Protein AF-A0A832IY69-F1 (afdb_monomer_lite)

Structure (mmCIF, N/CA/C/O backbone):
data_AF-A0A832IY69-F1
#
_entry.id   AF-A0A832IY69-F1
#
loop_
_atom_site.group_PDB
_atom_site.id
_atom_site.type_symbol
_atom_site.label_atom_id
_atom_site.label_alt_id
_atom_site.label_comp_id
_atom_site.label_asym_id
_atom_site.label_entity_id
_atom_site.label_seq_id
_atom_site.pdbx_PDB_ins_code
_atom_site.Cartn_x
_atom_site.Cartn_y
_atom_site.Cartn_z
_atom_site.occupancy
_atom_site.B_iso_or_equiv
_atom_site.auth_seq_id
_atom_site.auth_comp_id
_atom_site.auth_asym_id
_atom_site.auth_atom_id
_atom_site.pdbx_PDB_model_num
ATOM 1 N N . MET A 1 1 ? -27.985 2.993 8.635 1.00 45.59 1 MET A N 1
ATOM 2 C CA . MET A 1 1 ? -27.457 3.353 7.301 1.00 45.59 1 MET A CA 1
ATOM 3 C C . MET A 1 1 ? -25.937 3.296 7.367 1.00 45.59 1 MET A C 1
ATOM 5 O O . MET A 1 1 ? -25.342 4.138 8.027 1.00 45.59 1 MET A O 1
ATOM 9 N N . ALA A 1 2 ? -25.312 2.246 6.826 1.00 48.12 2 ALA A N 1
ATOM 10 C CA . ALA A 1 2 ? -23.865 2.055 6.933 1.00 48.12 2 ALA A CA 1
ATOM 11 C C . ALA A 1 2 ? -23.133 3.068 6.038 1.00 48.12 2 ALA A C 1
ATOM 13 O O . ALA A 1 2 ? -23.408 3.181 4.845 1.00 48.12 2 ALA A O 1
ATOM 14 N N . LYS A 1 3 ? -22.238 3.850 6.642 1.00 55.06 3 LYS A N 1
ATOM 15 C CA . LYS A 1 3 ? -21.515 4.958 6.015 1.00 55.06 3 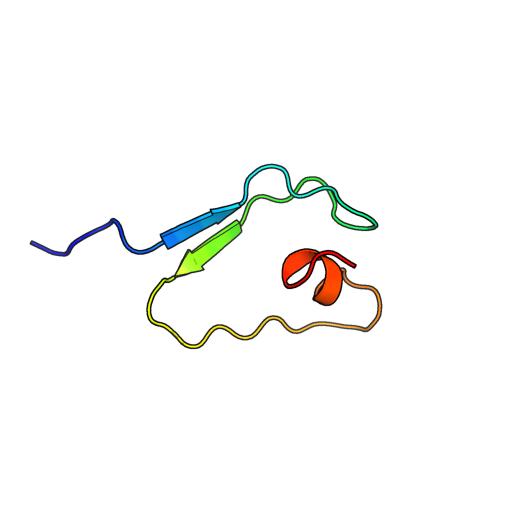LYS A CA 1
ATOM 16 C C . LYS A 1 3 ? -20.478 4.395 5.030 1.00 55.06 3 LYS A C 1
ATOM 18 O O . LYS A 1 3 ? -19.350 4.104 5.402 1.00 55.06 3 LYS A O 1
ATOM 23 N N . HIS A 1 4 ? -20.858 4.223 3.767 1.00 59.22 4 HIS A N 1
ATOM 24 C CA . HIS A 1 4 ? -20.020 3.647 2.702 1.00 59.22 4 HIS A CA 1
ATOM 25 C C . HIS A 1 4 ? -18.877 4.573 2.208 1.00 59.22 4 HIS A C 1
ATOM 27 O O . HIS A 1 4 ? -18.578 4.604 1.020 1.00 59.22 4 HIS A O 1
ATOM 33 N N . LYS A 1 5 ? -18.231 5.364 3.082 1.00 62.94 5 LYS A N 1
ATOM 34 C CA . LYS A 1 5 ? -17.309 6.442 2.648 1.00 62.94 5 LYS A CA 1
ATOM 35 C C . LYS A 1 5 ? -15.922 6.462 3.299 1.00 62.94 5 LYS A C 1
ATOM 37 O O . LYS A 1 5 ? -15.135 7.369 3.034 1.00 62.94 5 LYS A O 1
ATOM 42 N N . ASP A 1 6 ? -15.585 5.458 4.101 1.00 88.88 6 ASP A N 1
ATOM 43 C CA . ASP A 1 6 ? -14.347 5.457 4.886 1.00 88.88 6 ASP A CA 1
ATOM 44 C C . ASP A 1 6 ? -13.212 4.680 4.195 1.00 88.88 6 ASP A C 1
ATOM 46 O O . ASP A 1 6 ? -12.593 3.802 4.784 1.00 88.88 6 ASP A O 1
ATOM 50 N N . MET A 1 7 ? -12.931 5.015 2.933 1.00 94.56 7 MET A N 1
ATOM 51 C CA . MET A 1 7 ? -11.810 4.471 2.154 1.00 94.56 7 MET A CA 1
ATOM 52 C C . MET A 1 7 ? -10.869 5.601 1.708 1.00 94.56 7 MET A C 1
ATOM 54 O O . MET A 1 7 ? -11.295 6.737 1.478 1.00 94.56 7 MET A O 1
ATOM 58 N N . ILE A 1 8 ? -9.579 5.300 1.614 1.00 94.12 8 ILE A N 1
ATOM 59 C CA . ILE A 1 8 ? -8.561 6.074 0.899 1.00 94.12 8 ILE A CA 1
ATOM 60 C C . ILE A 1 8 ? -8.400 5.395 -0.455 1.00 94.12 8 ILE A C 1
ATOM 62 O O . ILE A 1 8 ? -8.133 4.198 -0.502 1.00 94.12 8 ILE A O 1
ATOM 66 N N . HIS A 1 9 ? -8.566 6.140 -1.541 1.00 95.50 9 HIS A N 1
ATOM 67 C CA . HIS A 1 9 ? -8.374 5.616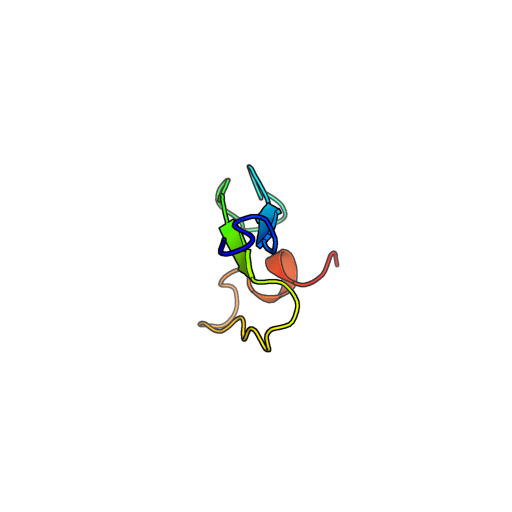 -2.887 1.00 95.50 9 HIS A CA 1
ATOM 68 C C . HIS A 1 9 ? -7.093 6.191 -3.477 1.00 95.50 9 HIS A C 1
ATOM 70 O O . HIS A 1 9 ? -6.894 7.407 -3.450 1.00 95.50 9 HIS A O 1
ATOM 76 N N . VAL A 1 10 ? -6.251 5.316 -4.011 1.00 94.62 10 VAL A N 1
ATOM 77 C CA . VAL A 1 10 ? -5.068 5.676 -4.788 1.00 94.62 10 VAL A CA 1
ATOM 78 C C . VAL A 1 10 ? -5.298 5.146 -6.193 1.00 94.62 10 VAL A C 1
ATOM 80 O O . VAL A 1 10 ? -5.518 3.948 -6.361 1.00 94.62 10 VAL A O 1
ATOM 83 N N . TYR A 1 11 ? -5.271 6.040 -7.177 1.00 96.62 11 TYR A N 1
ATOM 84 C CA . TYR A 1 11 ? -5.473 5.699 -8.581 1.00 96.62 11 TYR A CA 1
ATOM 85 C C . TYR A 1 11 ? -4.190 5.932 -9.372 1.00 96.62 11 TYR A C 1
ATOM 87 O O . TYR A 1 11 ? -3.519 6.949 -9.182 1.00 96.62 11 TYR A O 1
ATOM 95 N N . GLY A 1 12 ? -3.865 5.004 -10.266 1.00 96.38 12 GLY A N 1
ATOM 96 C CA . GLY A 1 12 ? -2.739 5.107 -11.185 1.00 96.38 12 GLY A CA 1
ATOM 97 C C . GLY A 1 12 ? -1.378 5.206 -10.497 1.00 96.38 12 GLY A C 1
ATOM 98 O O . GLY A 1 12 ? -0.502 5.935 -10.971 1.00 96.38 12 GLY A O 1
ATOM 99 N N . ALA A 1 13 ? -1.182 4.507 -9.374 1.00 95.12 13 ALA A N 1
ATOM 100 C CA . ALA A 1 13 ? 0.097 4.511 -8.673 1.00 95.12 13 ALA A CA 1
ATOM 101 C C . ALA A 1 13 ? 1.181 3.879 -9.560 1.00 95.12 13 ALA A C 1
ATOM 103 O O . ALA A 1 13 ? 1.095 2.707 -9.940 1.00 95.12 13 ALA A O 1
ATOM 104 N N . LYS A 1 14 ? 2.185 4.683 -9.917 1.00 95.38 14 LYS A N 1
ATOM 105 C CA . LYS A 1 14 ? 3.185 4.371 -10.955 1.00 95.38 14 LYS A CA 1
ATOM 106 C C . LYS A 1 14 ? 4.602 4.843 -10.620 1.00 95.38 14 LYS A C 1
ATOM 108 O O . LYS A 1 14 ? 5.448 4.940 -11.500 1.00 95.38 14 LYS A O 1
ATOM 113 N N . GLU A 1 15 ? 4.844 5.198 -9.363 1.00 92.31 15 GLU A N 1
ATOM 114 C CA . GLU A 1 15 ? 6.171 5.580 -8.886 1.00 92.31 15 GLU A CA 1
ATOM 115 C C . GLU A 1 15 ? 7.088 4.346 -8.813 1.00 92.31 15 GLU A C 1
ATOM 117 O O . GLU A 1 15 ? 6.638 3.248 -8.477 1.00 92.31 15 GLU A O 1
ATOM 122 N N . ASN A 1 16 ? 8.373 4.520 -9.138 1.00 90.88 16 ASN A N 1
ATOM 123 C CA . ASN A 1 16 ? 9.386 3.463 -9.191 1.00 90.88 16 ASN A CA 1
ATOM 124 C C . ASN A 1 16 ? 8.923 2.207 -9.960 1.00 90.88 16 ASN A C 1
ATOM 126 O O . ASN A 1 16 ?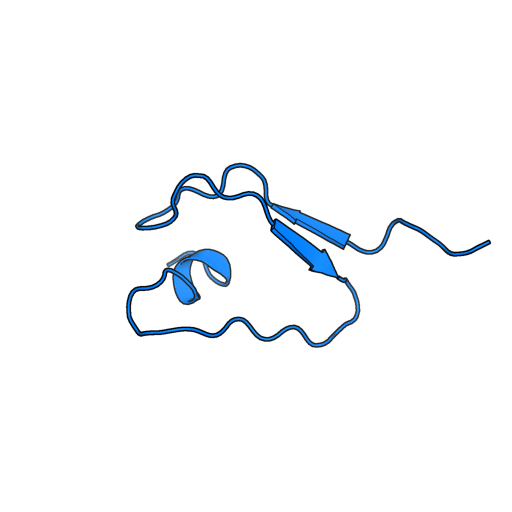 8.794 2.213 -11.181 1.00 90.88 16 ASN A O 1
ATOM 130 N N . ASN A 1 17 ? 8.703 1.106 -9.246 1.00 87.94 17 ASN A N 1
ATOM 131 C CA . ASN A 1 17 ? 8.353 -0.207 -9.782 1.00 87.94 17 ASN A CA 1
ATOM 132 C C . ASN A 1 17 ? 6.837 -0.491 -9.784 1.00 87.94 17 ASN A C 1
ATOM 134 O O . ASN A 1 17 ? 6.431 -1.609 -10.121 1.00 87.94 17 ASN A O 1
ATOM 138 N N . LEU A 1 18 ? 5.998 0.475 -9.392 1.00 92.25 18 LEU A N 1
ATOM 139 C CA . LEU A 1 18 ? 4.545 0.318 -9.399 1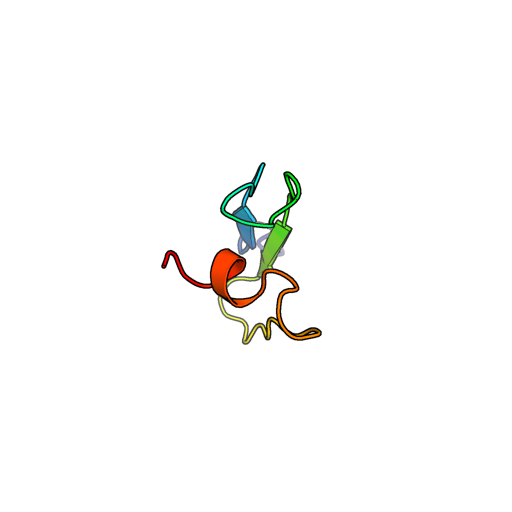.00 92.25 18 LEU A CA 1
ATOM 140 C C . LEU A 1 18 ? 4.007 0.318 -10.836 1.00 92.25 18 LEU A C 1
ATOM 142 O O . LEU A 1 18 ? 4.367 1.147 -11.668 1.00 92.25 18 LEU A O 1
ATOM 146 N N . LYS A 1 19 ? 3.110 -0.623 -11.135 1.00 94.19 19 LYS A N 1
ATOM 147 C CA . LYS A 1 19 ? 2.629 -0.898 -12.498 1.00 94.19 19 LYS A CA 1
ATOM 148 C C . LYS A 1 19 ? 1.272 -0.256 -12.789 1.00 94.19 19 LYS A C 1
ATOM 150 O O . LYS A 1 19 ? 0.362 -0.951 -13.228 1.00 94.19 19 LYS A O 1
ATOM 155 N N . ASN A 1 20 ? 1.139 1.046 -12.530 1.00 96.38 20 ASN A N 1
ATOM 156 C CA . ASN A 1 20 ? -0.113 1.795 -12.705 1.00 96.38 20 ASN A CA 1
ATOM 157 C C . ASN A 1 20 ? -1.301 1.114 -11.995 1.00 96.38 20 ASN A C 1
ATOM 159 O O . ASN A 1 20 ? -2.271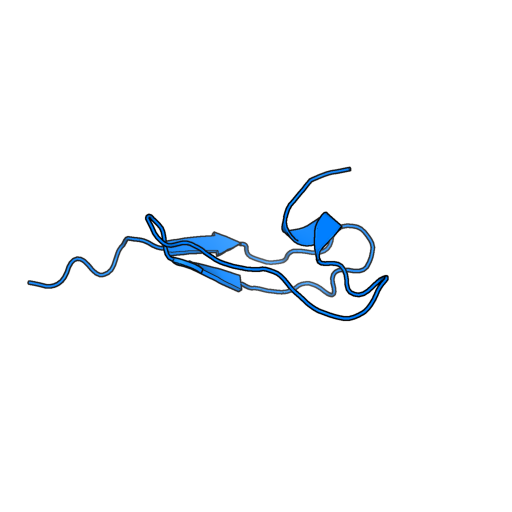 0.707 -12.633 1.00 96.38 20 ASN A O 1
ATOM 163 N N . ILE A 1 21 ? -1.172 0.925 -10.681 1.00 95.25 21 ILE A N 1
ATOM 164 C CA . ILE A 1 21 ? -2.146 0.177 -9.877 1.00 95.25 21 ILE A CA 1
ATOM 165 C C . ILE A 1 21 ? -3.167 1.100 -9.210 1.00 95.25 21 ILE A C 1
ATOM 167 O O . ILE A 1 21 ? -2.825 2.193 -8.754 1.00 95.25 21 ILE A O 1
ATOM 171 N N . ASP A 1 22 ? -4.395 0.601 -9.090 1.00 97.31 22 ASP A N 1
ATOM 172 C CA . ASP A 1 22 ? -5.467 1.219 -8.314 1.00 97.31 22 ASP A CA 1
ATOM 173 C C . ASP A 1 22 ? -5.677 0.427 -7.019 1.00 97.31 22 ASP A C 1
ATOM 175 O O . ASP A 1 22 ? -5.804 -0.800 -7.042 1.00 97.31 22 ASP A O 1
ATOM 179 N N . ILE A 1 23 ? -5.720 1.111 -5.875 1.00 95.19 23 ILE A N 1
ATOM 180 C CA . ILE A 1 23 ? -5.946 0.478 -4.570 1.00 95.19 23 ILE A CA 1
ATOM 181 C C . ILE A 1 23 ? -6.895 1.302 -3.701 1.00 95.19 23 ILE A C 1
ATOM 183 O O . ILE A 1 23 ? -6.915 2.531 -3.731 1.00 95.19 23 ILE A O 1
ATOM 187 N N . SER A 1 24 ? -7.689 0.596 -2.898 1.00 95.88 24 SER A N 1
ATOM 188 C CA . SER A 1 24 ? -8.567 1.178 -1.885 1.00 95.88 24 SER A CA 1
ATOM 189 C C . SER A 1 24 ? -8.166 0.668 -0.503 1.00 95.88 24 SER A C 1
ATOM 191 O O . SER A 1 24 ? -8.101 -0.540 -0.285 1.00 95.88 24 SER A O 1
ATOM 193 N N . ILE A 1 25 ? -7.893 1.581 0.425 1.00 95.31 25 ILE A N 1
ATOM 194 C CA . ILE A 1 25 ? -7.412 1.291 1.778 1.00 95.31 25 ILE A CA 1
ATOM 195 C C . ILE A 1 25 ? -8.479 1.744 2.783 1.00 95.31 25 ILE A C 1
ATOM 197 O O . ILE A 1 25 ? -8.852 2.918 2.774 1.00 95.31 25 ILE A O 1
ATOM 201 N N . PRO A 1 26 ? -8.984 0.870 3.669 1.00 95.12 26 PRO A N 1
ATOM 202 C CA . PRO A 1 26 ? -9.979 1.267 4.658 1.00 95.12 26 PRO A CA 1
ATOM 203 C C . PRO A 1 26 ? -9.389 2.229 5.694 1.00 95.12 26 PRO A C 1
ATOM 205 O O . PRO A 1 26 ? -8.327 1.983 6.265 1.00 95.12 26 PRO A O 1
ATOM 208 N N . LYS A 1 27 ? -10.107 3.319 5.974 1.00 93.50 27 LYS A N 1
ATOM 209 C CA . LYS A 1 27 ? -9.775 4.267 7.045 1.00 93.50 27 LYS A CA 1
ATOM 210 C C . LYS A 1 27 ? -10.082 3.658 8.409 1.00 93.50 27 LYS A C 1
ATOM 212 O O . LYS A 1 27 ? -10.956 2.803 8.541 1.00 93.50 27 LYS A O 1
ATOM 217 N N . ASN A 1 28 ? -9.404 4.158 9.443 1.00 93.06 28 ASN A N 1
ATOM 218 C CA . ASN A 1 28 ? -9.621 3.765 10.843 1.00 93.06 28 ASN A CA 1
ATOM 219 C C . ASN A 1 28 ? -9.442 2.256 11.088 1.00 93.06 28 ASN A C 1
ATOM 221 O O . ASN A 1 28 ? -10.082 1.670 11.965 1.00 93.06 28 ASN A O 1
ATOM 225 N N . LYS A 1 29 ? -8.593 1.613 10.284 1.00 93.19 29 LYS A N 1
ATOM 226 C CA . LYS A 1 29 ? -8.218 0.206 10.402 1.00 93.19 29 LYS A CA 1
ATOM 227 C C . LYS A 1 29 ? -6.701 0.096 10.383 1.00 93.19 29 LYS A C 1
ATOM 229 O O . LYS A 1 29 ? -6.027 0.881 9.723 1.00 93.19 29 LYS A O 1
ATOM 234 N N . LEU A 1 30 ? -6.181 -0.905 11.086 1.00 96.00 30 LEU A N 1
ATOM 235 C CA . LEU A 1 30 ? -4.798 -1.326 10.918 1.00 96.00 30 LEU A CA 1
ATOM 236 C C . LEU A 1 30 ? -4.690 -2.091 9.595 1.00 96.00 30 LEU A C 1
ATOM 238 O O . LEU A 1 30 ? -5.315 -3.138 9.437 1.00 96.00 30 LEU A O 1
ATOM 242 N N . VAL A 1 31 ? -3.918 -1.556 8.651 1.00 95.38 31 VAL A N 1
ATOM 243 C CA . VAL A 1 31 ? -3.671 -2.170 7.341 1.00 95.38 31 VAL A CA 1
ATOM 244 C C . VAL A 1 31 ? -2.189 -2.489 7.229 1.00 95.38 31 VAL A C 1
ATOM 246 O O . VAL A 1 31 ? -1.345 -1.639 7.499 1.00 95.38 31 VAL A O 1
ATOM 249 N N . VAL A 1 32 ? -1.876 -3.719 6.831 1.00 96.25 32 VAL A N 1
ATOM 250 C CA . VAL A 1 32 ? -0.500 -4.195 6.672 1.00 96.25 32 VAL A CA 1
ATOM 251 C C . VAL A 1 32 ? -0.196 -4.350 5.187 1.00 96.25 32 VAL A C 1
ATOM 253 O O . VAL A 1 32 ? -0.874 -5.100 4.488 1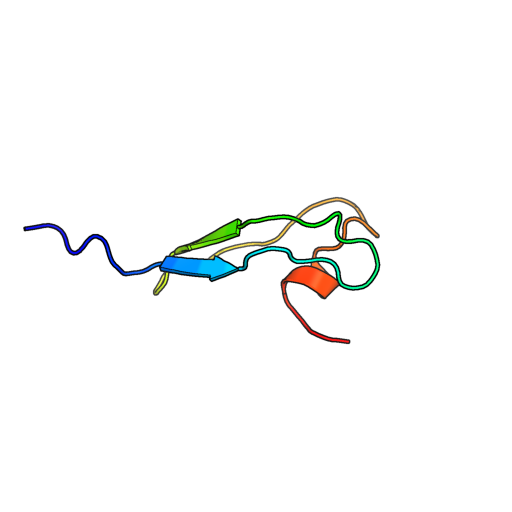.00 96.25 32 VAL A O 1
ATOM 256 N N . VAL A 1 33 ? 0.846 -3.666 4.710 1.00 94.38 33 VAL A N 1
ATOM 257 C CA . VAL A 1 33 ? 1.376 -3.828 3.349 1.00 94.38 33 VAL A CA 1
ATOM 258 C C . VAL A 1 33 ? 2.562 -4.794 3.409 1.00 94.38 33 VAL A C 1
ATOM 260 O O . VAL A 1 33 ? 3.595 -4.483 3.996 1.00 94.38 33 VAL A O 1
ATOM 263 N N . THR A 1 34 ? 2.416 -5.981 2.820 1.00 95.75 34 THR A N 1
ATOM 264 C CA . THR A 1 34 ? 3.415 -7.066 2.867 1.00 95.75 34 THR A CA 1
ATOM 265 C C . THR A 1 34 ? 3.723 -7.625 1.474 1.00 95.75 34 THR A C 1
ATOM 267 O O . THR A 1 34 ? 3.100 -7.233 0.490 1.00 95.75 34 THR A O 1
ATOM 270 N N . GLY A 1 35 ? 4.733 -8.493 1.375 1.00 94.19 35 GLY A N 1
ATOM 271 C CA . GLY A 1 35 ? 5.244 -9.047 0.117 1.00 94.19 35 GLY A CA 1
ATOM 272 C C . GLY A 1 35 ? 6.773 -9.065 0.020 1.00 94.19 35 GLY A C 1
ATOM 273 O O . GLY A 1 35 ? 7.481 -8.421 0.800 1.00 94.19 35 GLY A O 1
ATOM 274 N N . ILE A 1 36 ? 7.291 -9.780 -0.983 1.00 96.44 36 ILE A N 1
ATOM 275 C CA . ILE A 1 36 ? 8.734 -9.991 -1.215 1.00 96.44 36 ILE A CA 1
ATOM 276 C C . ILE A 1 36 ? 9.527 -8.678 -1.317 1.00 96.44 36 ILE A C 1
ATOM 278 O O . ILE A 1 36 ? 8.959 -7.626 -1.624 1.00 96.44 36 ILE A O 1
ATOM 282 N N . SER A 1 37 ? 10.838 -8.703 -1.065 1.00 94.31 37 SER A N 1
ATOM 283 C CA . SER A 1 37 ? 11.697 -7.526 -1.282 1.00 94.31 37 SER A CA 1
ATOM 284 C C . SER A 1 37 ? 11.589 -7.023 -2.730 1.00 94.31 37 SER A C 1
ATOM 286 O O . SER A 1 37 ? 11.423 -7.822 -3.646 1.00 94.31 37 SER A O 1
ATOM 288 N N . GLY A 1 38 ? 11.605 -5.702 -2.933 1.00 91.38 38 GLY A N 1
ATOM 289 C CA . GLY A 1 38 ? 11.485 -5.102 -4.271 1.00 91.38 38 GLY A CA 1
ATOM 290 C C . GLY A 1 38 ? 10.097 -5.171 -4.929 1.00 91.38 38 GLY A C 1
ATOM 291 O O . GLY A 1 38 ? 9.973 -4.837 -6.099 1.00 91.38 38 GLY A O 1
ATOM 292 N N . SER A 1 39 ? 9.037 -5.566 -4.211 1.00 92.62 39 SER A N 1
ATOM 293 C CA . SER A 1 39 ? 7.654 -5.614 -4.744 1.00 92.62 39 SER A CA 1
ATOM 294 C C . SER A 1 39 ? 6.920 -4.266 -4.795 1.00 92.62 39 SER A C 1
ATOM 296 O O . SER A 1 39 ? 5.815 -4.204 -5.317 1.00 92.62 39 SER A O 1
ATOM 298 N N . GLY A 1 40 ? 7.508 -3.191 -4.253 1.00 92.81 40 GLY A N 1
ATOM 299 C CA . GLY A 1 40 ? 6.907 -1.847 -4.280 1.00 92.81 40 GLY A CA 1
ATOM 300 C C . GLY A 1 40 ? 6.092 -1.475 -3.040 1.00 92.81 40 GLY A C 1
ATOM 301 O O . GLY A 1 40 ? 5.446 -0.439 -3.028 1.00 92.81 40 GLY A O 1
ATOM 302 N N . LYS A 1 41 ? 6.148 -2.274 -1.964 1.00 94.81 41 LYS A N 1
ATOM 303 C CA . LYS A 1 41 ? 5.490 -1.967 -0.675 1.00 94.81 41 LYS A CA 1
ATOM 304 C C . LYS A 1 41 ? 5.879 -0.600 -0.122 1.00 94.81 41 LYS A C 1
ATOM 306 O O . LYS A 1 41 ? 5.007 0.184 0.221 1.00 94.81 41 LYS A O 1
ATOM 311 N N . SER A 1 42 ? 7.188 -0.344 -0.020 1.00 93.44 42 SER A N 1
ATOM 312 C CA . SER A 1 42 ? 7.699 0.906 0.539 1.00 93.44 42 SER A CA 1
ATOM 313 C C . SER A 1 42 ? 7.303 2.072 -0.346 1.00 93.44 42 SER A C 1
ATOM 315 O O . SER A 1 42 ? 6.795 3.035 0.185 1.00 93.44 42 SER A O 1
ATOM 317 N N . THR A 1 43 ? 7.407 1.932 -1.670 1.00 93.81 43 THR A N 1
ATOM 318 C CA . THR A 1 43 ? 6.934 2.930 -2.641 1.00 93.81 43 THR A CA 1
ATOM 319 C C . THR A 1 43 ? 5.429 3.194 -2.543 1.00 93.81 43 THR A C 1
ATOM 321 O O . THR A 1 43 ? 4.979 4.314 -2.723 1.00 93.81 43 THR A O 1
ATOM 324 N N . LEU A 1 44 ? 4.624 2.167 -2.256 1.00 92.94 44 LEU A N 1
ATOM 325 C CA . LEU A 1 44 ? 3.181 2.323 -2.083 1.00 92.94 44 LEU A CA 1
ATOM 326 C C . LEU A 1 44 ? 2.822 3.013 -0.757 1.00 92.94 44 LEU A C 1
ATOM 328 O O . LEU A 1 44 ? 1.823 3.724 -0.689 1.00 92.94 44 LEU A O 1
ATOM 332 N N . ALA A 1 45 ? 3.595 2.771 0.303 1.00 91.31 45 ALA A N 1
ATOM 333 C CA . ALA A 1 45 ? 3.320 3.280 1.648 1.00 91.31 45 ALA A CA 1
ATOM 334 C C . ALA A 1 45 ? 4.029 4.610 1.969 1.00 91.31 45 ALA A C 1
ATOM 336 O O . ALA A 1 45 ? 3.560 5.361 2.822 1.00 91.31 45 ALA A O 1
ATOM 337 N N . PHE A 1 46 ? 5.146 4.895 1.304 1.00 85.25 46 PHE A N 1
ATOM 338 C CA . PHE A 1 46 ? 6.036 6.026 1.536 1.00 85.25 46 PHE A CA 1
ATOM 339 C C . PHE A 1 46 ? 6.536 6.566 0.190 1.00 85.25 46 PHE A C 1
ATOM 341 O O . PHE A 1 46 ? 6.836 5.795 -0.717 1.00 85.25 46 PHE A O 1
ATOM 348 N N . SER A 1 47 ? 6.681 7.886 0.077 1.00 63.81 47 SER A N 1
ATOM 349 C CA . SER A 1 47 ? 7.422 8.496 -1.030 1.00 63.81 47 SER A CA 1
ATOM 350 C C . SER A 1 47 ? 8.871 8.650 -0.571 1.00 63.81 47 SER A C 1
ATOM 352 O O . SER A 1 47 ? 9.144 9.319 0.429 1.00 63.81 47 SER A O 1
ATOM 354 N N . THR A 1 48 ? 9.785 7.924 -1.205 1.00 53.22 48 THR A N 1
ATOM 355 C CA . THR A 1 48 ? 11.237 7.994 -0.981 1.00 53.22 48 THR A CA 1
ATOM 356 C C . THR A 1 48 ? 11.926 7.907 -2.326 1.00 53.22 48 THR A C 1
ATOM 358 O O . THR A 1 48 ? 11.482 7.065 -3.142 1.00 53.22 48 THR A O 1
#

Secondary structure (DSSP, 8-state):
---TT-EEEEEEE-STT--SEEEEEETTS------STTSSHHHHH---

pLDDT: mean 88.29, std 13.99, range [45.59, 97.31]

Foldseek 3Di:
DDDPPQWDWDAQLDPDPDDGDIDIHGHPDDDDQDDDPPPCSCVVVDPD

Sequence (48 aa):
MAKHKDMIHVYGAKENNLKNIDISIPKNKLVVVTGISGSGKSTLAFST

Radius of gyration: 12.48 Å; chains: 1; bounding box: 39×18×24 Å